Protein AF-A0A0W0TFL1-F1 (afdb_monomer_lite)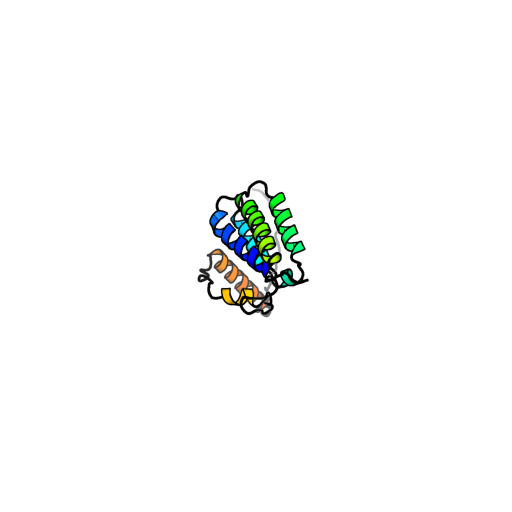

pLDDT: mean 70.1, std 18.23, range [35.03, 92.94]

Foldseek 3Di:
DQEWPQLLVLLVVLLVQLVVPQPQFDCSVVVSVVSVCVSPCLVVRRPDYSVNVLVVLVVVLVPRPGGVSSVVSNVSSVVSSVVLVVPPCGQADVVRHGDDSVNVPPVCPVDDDPCPDDPVNVVVVVVVVVVVVVVVPPDDDDDPDDDDDDDDDDDDDD

Radius of gyration: 27.69 Å; chains: 1; bounding box: 68×73×56 Å

Organism: Legionella erythra (NCBI:txid448)

Sequence (158 aa):
MPISYACLTSLKTMLQNYKKTGSSDTHYQDLLALLHKICRSPHKLKVYADSDMLLLMLNSASQIGYAPQFKACVEAFLVDYQTRTNALESFVDDKGKPVSSDDFWKEENQWLPPEIPSALTLELKAVIAERERRLRGGGEGAPKTQPVNKVEFGLNMK

Structure (mmCIF, N/CA/C/O backbone):
data_AF-A0A0W0TFL1-F1
#
_entry.id   AF-A0A0W0TFL1-F1
#
loop_
_atom_site.group_PDB
_atom_site.id
_atom_site.type_symbol
_atom_site.label_atom_id
_atom_site.label_alt_id
_atom_site.label_comp_id
_atom_site.label_asym_id
_atom_site.label_entity_id
_atom_site.label_seq_id
_atom_site.pdbx_PDB_ins_code
_atom_site.Cartn_x
_atom_site.Cartn_y
_atom_site.Cartn_z
_atom_site.occupancy
_atom_site.B_iso_or_equiv
_atom_site.auth_seq_id
_atom_site.auth_comp_id
_atom_site.auth_asym_id
_atom_site.auth_atom_id
_atom_site.pdbx_PDB_model_num
ATOM 1 N N . MET A 1 1 ? 3.642 -3.765 -18.619 1.00 56.12 1 MET A N 1
ATOM 2 C CA . MET A 1 1 ? 4.944 -3.463 -17.986 1.00 56.12 1 MET A CA 1
ATOM 3 C C . MET A 1 1 ? 4.887 -3.977 -16.561 1.00 56.12 1 MET A C 1
ATOM 5 O O . MET A 1 1 ? 3.799 -3.914 -15.999 1.00 56.12 1 MET A O 1
ATOM 9 N N . PRO A 1 2 ? 5.985 -4.510 -16.006 1.00 66.75 2 PRO A N 1
ATOM 10 C CA . PRO A 1 2 ? 6.041 -4.822 -14.582 1.00 66.75 2 PRO A CA 1
ATOM 11 C C . PRO A 1 2 ? 5.878 -3.541 -13.754 1.00 66.75 2 PRO A C 1
ATOM 13 O O . PRO A 1 2 ? 6.149 -2.448 -14.255 1.00 66.75 2 PRO A O 1
ATOM 16 N N . ILE A 1 3 ? 5.449 -3.694 -12.504 1.00 76.56 3 ILE A N 1
ATOM 17 C CA . ILE A 1 3 ? 5.354 -2.598 -11.539 1.00 76.56 3 ILE A CA 1
ATOM 18 C C . ILE A 1 3 ? 6.681 -1.821 -11.442 1.00 76.56 3 ILE A C 1
ATOM 20 O O . ILE A 1 3 ? 7.760 -2.418 -11.376 1.00 76.56 3 ILE A O 1
ATOM 24 N N . SER A 1 4 ? 6.609 -0.493 -11.466 1.00 79.25 4 SER A N 1
ATOM 25 C CA . SER A 1 4 ? 7.776 0.385 -11.425 1.00 79.25 4 SER A CA 1
ATOM 26 C C . SER A 1 4 ? 8.364 0.493 -10.021 1.00 79.25 4 SER A C 1
ATOM 28 O O . SER A 1 4 ? 7.693 0.290 -9.002 1.00 79.25 4 SER A O 1
ATOM 30 N N . TYR A 1 5 ? 9.635 0.888 -9.964 1.00 79.00 5 TYR A N 1
ATOM 31 C CA . TYR A 1 5 ? 10.316 1.186 -8.708 1.00 79.00 5 TYR A CA 1
ATOM 32 C C . TYR A 1 5 ? 9.638 2.332 -7.945 1.00 79.00 5 TYR A C 1
ATOM 34 O O . TYR A 1 5 ? 9.495 2.270 -6.722 1.00 79.00 5 TYR A O 1
ATOM 42 N N . ALA A 1 6 ? 9.149 3.347 -8.665 1.00 81.12 6 ALA A N 1
ATOM 43 C CA . ALA A 1 6 ? 8.367 4.427 -8.077 1.00 81.12 6 ALA A CA 1
ATOM 44 C C . ALA A 1 6 ? 7.100 3.901 -7.391 1.00 81.12 6 ALA A C 1
ATOM 46 O O . ALA A 1 6 ? 6.870 4.223 -6.228 1.00 81.12 6 ALA A O 1
ATOM 47 N N . CYS A 1 7 ? 6.328 3.033 -8.055 1.00 84.00 7 CYS A N 1
ATOM 48 C CA . CYS A 1 7 ? 5.120 2.448 -7.470 1.00 84.00 7 CYS A CA 1
ATOM 49 C C . CYS A 1 7 ? 5.435 1.615 -6.219 1.00 84.00 7 CYS A C 1
ATOM 51 O O . CYS A 1 7 ? 4.787 1.782 -5.185 1.00 84.00 7 CYS A O 1
ATOM 53 N N . LEU A 1 8 ? 6.479 0.780 -6.268 1.00 83.69 8 LEU A N 1
ATOM 54 C CA . LEU A 1 8 ? 6.927 -0.014 -5.118 1.00 83.69 8 LEU A CA 1
ATOM 55 C C . LEU A 1 8 ? 7.368 0.860 -3.936 1.00 83.69 8 LEU A C 1
ATOM 57 O O . LEU A 1 8 ? 7.014 0.582 -2.788 1.00 83.69 8 LEU A O 1
ATOM 61 N N . THR A 1 9 ? 8.106 1.935 -4.211 1.00 85.19 9 THR A N 1
ATOM 62 C CA . THR A 1 9 ? 8.587 2.874 -3.188 1.00 85.19 9 THR A CA 1
ATOM 63 C C . THR A 1 9 ? 7.426 3.615 -2.528 1.00 85.19 9 THR A C 1
ATOM 65 O O . THR A 1 9 ? 7.358 3.705 -1.297 1.00 85.19 9 THR A O 1
ATOM 68 N N . SER A 1 10 ? 6.469 4.086 -3.327 1.00 88.25 10 SER A N 1
ATOM 69 C CA . SER A 1 10 ? 5.266 4.751 -2.828 1.00 88.25 10 SER A CA 1
ATOM 70 C C . SER A 1 10 ? 4.390 3.796 -2.013 1.00 88.25 10 SER A C 1
ATOM 72 O O . SER A 1 10 ? 3.944 4.155 -0.924 1.00 88.25 10 SER A O 1
ATOM 74 N N . LEU A 1 11 ? 4.211 2.546 -2.458 1.00 88.88 11 LEU A N 1
ATOM 75 C CA . LEU A 1 11 ? 3.488 1.509 -1.706 1.00 88.88 11 LEU A CA 1
ATOM 76 C C . LEU A 1 11 ? 4.166 1.182 -0.368 1.00 88.88 11 LEU A C 1
ATOM 78 O O . LEU A 1 11 ? 3.497 1.035 0.658 1.00 88.88 11 LEU A O 1
ATOM 82 N N . LYS A 1 12 ? 5.502 1.095 -0.345 1.00 88.56 12 LYS A N 1
ATOM 83 C CA . LYS A 1 12 ? 6.259 0.879 0.896 1.00 88.56 12 LYS A CA 1
ATOM 84 C C . LYS A 1 12 ? 6.063 2.041 1.867 1.00 88.56 12 LYS A C 1
ATOM 86 O O . LYS A 1 12 ? 5.820 1.812 3.052 1.00 88.56 12 LYS A O 1
ATOM 91 N N . THR A 1 13 ? 6.110 3.271 1.365 1.00 91.00 13 THR A N 1
ATOM 92 C CA . THR A 1 13 ? 5.873 4.486 2.158 1.00 91.00 13 THR A CA 1
ATOM 93 C C . THR A 1 13 ? 4.459 4.503 2.731 1.00 91.00 13 THR A C 1
ATOM 95 O O . THR A 1 13 ? 4.282 4.708 3.932 1.00 91.00 13 THR A O 1
ATOM 98 N N . MET A 1 14 ? 3.459 4.183 1.908 1.00 92.94 14 MET A N 1
ATOM 99 C CA . MET A 1 14 ? 2.065 4.050 2.328 1.00 92.94 14 MET A CA 1
ATOM 100 C C . MET A 1 14 ? 1.908 3.050 3.476 1.00 92.94 14 MET A C 1
ATOM 102 O O . MET A 1 14 ? 1.283 3.367 4.485 1.00 92.94 14 MET A O 1
ATOM 106 N N . LEU A 1 15 ? 2.514 1.864 3.360 1.00 92.44 15 LEU A N 1
ATOM 107 C CA . LEU A 1 15 ? 2.466 0.836 4.400 1.00 92.44 15 LEU A CA 1
ATOM 108 C C . LEU A 1 15 ? 3.067 1.314 5.721 1.00 92.44 15 LEU A C 1
ATOM 110 O O . LEU A 1 15 ? 2.497 1.064 6.782 1.00 92.44 15 LEU A O 1
ATOM 114 N N . GLN A 1 16 ? 4.207 2.000 5.674 1.00 91.88 16 GLN A N 1
ATOM 115 C CA . GLN A 1 16 ? 4.844 2.517 6.884 1.00 91.88 16 GLN A CA 1
ATOM 116 C C . GLN A 1 16 ? 4.043 3.658 7.517 1.00 91.88 16 GLN A C 1
ATOM 118 O O . GLN A 1 16 ? 3.956 3.730 8.742 1.00 91.88 16 GLN A O 1
ATOM 123 N N . ASN A 1 17 ? 3.425 4.516 6.707 1.00 91.88 17 ASN A N 1
ATOM 124 C CA . ASN A 1 17 ? 2.554 5.579 7.202 1.00 91.88 17 ASN A CA 1
ATOM 125 C C . ASN A 1 17 ? 1.304 4.992 7.857 1.00 91.88 17 ASN A C 1
ATOM 127 O O . ASN A 1 17 ? 1.012 5.315 9.007 1.00 91.88 17 ASN A O 1
ATOM 131 N N . TYR A 1 18 ? 0.649 4.042 7.190 1.00 92.81 18 TYR A N 1
ATOM 132 C CA . TYR A 1 18 ? -0.555 3.411 7.713 1.00 92.81 18 TYR A CA 1
ATOM 133 C C . TYR A 1 18 ? -0.304 2.663 9.026 1.00 92.81 18 TYR A C 1
ATOM 135 O O . TYR A 1 18 ? -1.112 2.746 9.944 1.00 92.81 18 TYR A O 1
ATOM 143 N N . LYS A 1 19 ? 0.857 2.015 9.185 1.00 92.19 19 LYS A N 1
ATOM 144 C CA . LYS A 1 19 ? 1.260 1.409 10.468 1.00 92.19 19 LYS A CA 1
ATOM 145 C C . LYS A 1 19 ? 1.332 2.400 11.629 1.00 92.19 19 LYS A C 1
ATOM 147 O O . LYS A 1 19 ? 1.119 2.015 12.775 1.00 92.19 19 LYS A O 1
ATOM 152 N N . LYS A 1 20 ? 1.710 3.647 11.348 1.00 92.12 20 LYS A N 1
ATOM 153 C CA . LYS A 1 20 ? 1.906 4.685 12.366 1.00 92.12 20 LYS A CA 1
ATOM 154 C C . LYS A 1 20 ? 0.603 5.400 12.701 1.00 92.12 20 LYS A C 1
ATOM 156 O O . LYS A 1 20 ? 0.374 5.707 13.865 1.00 92.12 20 LYS A O 1
ATOM 161 N N . THR A 1 21 ? -0.226 5.677 11.698 1.00 91.94 21 THR A N 1
ATOM 162 C CA . THR A 1 21 ? -1.406 6.544 11.847 1.00 91.94 21 THR A CA 1
ATOM 163 C C . THR A 1 21 ? -2.732 5.784 11.840 1.00 91.94 21 THR A C 1
ATOM 165 O O . THR A 1 21 ? -3.726 6.282 12.364 1.00 91.94 21 THR A O 1
ATOM 168 N N . GLY A 1 22 ? -2.761 4.567 11.294 1.00 89.81 22 GLY A N 1
ATOM 169 C CA . GLY A 1 22 ? -3.978 3.810 11.000 1.00 89.81 22 GLY A CA 1
ATOM 170 C C . GLY A 1 22 ? -4.666 3.155 12.193 1.00 89.81 22 GLY A C 1
ATOM 171 O O . GLY A 1 22 ? -5.773 2.660 12.031 1.00 89.81 22 GLY A O 1
ATOM 172 N N . SER A 1 23 ? -4.076 3.166 13.394 1.00 92.12 23 SER A N 1
ATOM 173 C CA . SER A 1 23 ? -4.633 2.484 14.579 1.00 92.12 23 SER A CA 1
ATOM 174 C C . SER A 1 23 ? -6.017 2.984 15.014 1.00 92.12 23 SER A C 1
ATOM 176 O O . SER A 1 23 ? -6.694 2.306 15.784 1.00 92.12 23 SER A O 1
ATOM 178 N N . SER A 1 24 ? -6.432 4.152 14.520 1.00 91.00 24 SER A N 1
ATOM 179 C CA . SER A 1 24 ? -7.753 4.747 14.746 1.00 91.00 24 SER A CA 1
ATOM 180 C C . SER A 1 24 ? -8.825 4.303 13.740 1.00 91.00 24 SER A C 1
ATOM 182 O O . SER A 1 24 ? -10.003 4.578 13.961 1.00 91.00 24 SER A O 1
ATOM 184 N N . ASP A 1 25 ? -8.451 3.613 12.658 1.00 90.25 25 ASP A N 1
ATOM 185 C CA . ASP A 1 25 ? -9.400 3.128 11.658 1.00 90.25 25 ASP A CA 1
ATOM 186 C C . ASP A 1 25 ? -10.146 1.875 12.123 1.00 90.25 25 ASP A C 1
ATOM 188 O O . ASP A 1 25 ? -9.589 0.957 12.738 1.00 90.25 25 ASP A O 1
ATOM 192 N N . THR A 1 26 ? -11.412 1.783 11.719 1.00 86.06 26 THR A N 1
ATOM 193 C CA . THR A 1 26 ? -12.188 0.551 11.875 1.00 86.06 26 THR A CA 1
ATOM 194 C C . THR A 1 26 ? -11.562 -0.530 10.993 1.00 86.06 26 THR A C 1
ATOM 196 O O . THR A 1 26 ? -11.284 -0.281 9.822 1.00 86.06 26 THR A O 1
ATOM 199 N N . HIS A 1 27 ? -11.342 -1.729 11.539 1.00 86.38 27 HIS A N 1
ATOM 200 C CA . HIS A 1 27 ? -10.654 -2.833 10.849 1.00 86.38 27 HIS A CA 1
ATOM 201 C C . HIS A 1 27 ? -9.182 -2.562 10.498 1.00 86.38 27 HIS A C 1
ATOM 203 O O . HIS A 1 27 ? -8.645 -3.179 9.579 1.00 86.38 27 HIS A O 1
ATOM 209 N N . TYR A 1 28 ? -8.499 -1.694 11.256 1.00 90.25 28 TYR A N 1
ATOM 210 C CA . TYR A 1 28 ? -7.072 -1.403 11.077 1.00 90.25 28 TYR A CA 1
ATOM 211 C C . TYR A 1 28 ? -6.206 -2.652 10.834 1.00 90.25 28 TYR A C 1
ATOM 213 O O . TYR A 1 28 ? -5.413 -2.683 9.895 1.00 90.25 28 TYR A O 1
ATOM 221 N N . GLN A 1 29 ? -6.374 -3.701 11.646 1.00 90.94 29 GLN A N 1
ATOM 222 C CA . GLN A 1 29 ? -5.584 -4.931 11.521 1.00 90.94 29 GLN A CA 1
ATOM 223 C C . GLN A 1 29 ? -5.843 -5.665 10.199 1.00 90.94 29 GLN A C 1
ATOM 225 O O . GLN A 1 29 ? -4.897 -6.128 9.561 1.00 90.94 29 GLN A O 1
ATOM 230 N N . ASP A 1 30 ? -7.099 -5.721 9.753 1.00 88.81 30 ASP A N 1
ATOM 231 C CA . ASP A 1 30 ? -7.479 -6.377 8.499 1.00 88.81 30 ASP A CA 1
ATOM 232 C C . ASP A 1 30 ? -6.937 -5.599 7.291 1.00 88.81 30 ASP A C 1
ATOM 234 O O . ASP A 1 30 ? -6.359 -6.183 6.370 1.00 88.81 30 ASP A O 1
ATOM 238 N N . LEU A 1 31 ? -7.051 -4.267 7.324 1.00 88.62 31 LEU A N 1
ATOM 239 C CA . LEU A 1 31 ? -6.527 -3.373 6.288 1.00 88.62 31 LEU A CA 1
ATOM 240 C C . LEU A 1 31 ? -5.000 -3.418 6.223 1.00 88.62 31 LEU A C 1
ATOM 242 O O . LEU A 1 31 ? -4.425 -3.506 5.137 1.00 88.62 31 LEU A O 1
ATOM 246 N N . LEU A 1 32 ? -4.332 -3.433 7.376 1.00 90.31 32 LEU A N 1
ATOM 247 C CA . LEU A 1 32 ? -2.882 -3.547 7.455 1.00 90.31 32 LEU A CA 1
ATOM 248 C C . LEU A 1 32 ? -2.395 -4.901 6.919 1.00 90.31 32 LEU A C 1
ATOM 250 O O . LEU A 1 32 ? -1.412 -4.952 6.176 1.00 90.31 32 LEU A O 1
ATOM 254 N N . ALA A 1 33 ? -3.083 -5.995 7.259 1.00 87.06 33 ALA A N 1
ATOM 255 C CA . ALA A 1 33 ? -2.771 -7.328 6.753 1.00 87.06 33 ALA A CA 1
ATOM 256 C C . ALA A 1 33 ? -2.968 -7.424 5.231 1.00 87.06 33 ALA A C 1
ATOM 258 O O . ALA A 1 33 ? -2.127 -7.996 4.529 1.00 87.06 33 ALA A O 1
ATOM 259 N N . LEU A 1 34 ? -4.042 -6.825 4.707 1.00 84.94 34 LEU A N 1
ATOM 260 C CA . LEU A 1 34 ? -4.309 -6.746 3.273 1.00 84.94 34 LEU A CA 1
ATOM 261 C C . LEU A 1 34 ? -3.210 -5.963 2.546 1.00 84.94 34 LEU A C 1
ATOM 263 O O . LEU A 1 34 ? -2.659 -6.459 1.561 1.00 84.94 34 LEU A O 1
ATOM 267 N N . LEU A 1 35 ? -2.824 -4.796 3.068 1.00 85.75 35 LEU A N 1
ATOM 268 C CA . LEU A 1 35 ? -1.754 -3.982 2.496 1.00 85.75 35 LEU A CA 1
ATOM 269 C C . LEU A 1 35 ? -0.416 -4.736 2.498 1.00 85.75 35 LEU A C 1
ATOM 271 O O . LEU A 1 35 ? 0.293 -4.780 1.493 1.00 85.75 35 LEU A O 1
ATOM 275 N N . HIS A 1 36 ? -0.108 -5.429 3.596 1.00 86.44 36 HIS A N 1
ATOM 276 C CA . HIS A 1 36 ? 1.062 -6.298 3.685 1.00 86.44 36 HIS A CA 1
ATOM 277 C C . HIS A 1 36 ? 1.061 -7.407 2.634 1.00 86.44 36 HIS A C 1
ATOM 279 O O . HIS A 1 36 ? 2.105 -7.695 2.048 1.00 86.44 36 HIS A O 1
ATOM 285 N N . LYS A 1 37 ? -0.093 -8.033 2.392 1.00 83.88 37 LYS A N 1
ATOM 286 C CA . LYS A 1 37 ? -0.245 -9.101 1.400 1.00 83.88 37 LYS A CA 1
ATOM 287 C C . LYS A 1 37 ? -0.048 -8.590 -0.025 1.00 83.88 37 LYS A C 1
ATOM 289 O O . LYS A 1 37 ? 0.544 -9.303 -0.833 1.00 83.88 37 LYS A O 1
ATOM 294 N N . ILE A 1 38 ? -0.512 -7.376 -0.319 1.00 79.50 38 ILE A N 1
ATOM 295 C CA . ILE A 1 38 ? -0.316 -6.722 -1.619 1.00 79.50 38 ILE A CA 1
ATOM 296 C C . ILE A 1 38 ? 1.175 -6.445 -1.843 1.00 79.50 38 ILE A C 1
ATOM 298 O O . ILE A 1 38 ? 1.719 -6.863 -2.863 1.00 79.50 38 ILE A O 1
ATOM 302 N N . CYS A 1 39 ? 1.867 -5.862 -0.859 1.00 77.06 39 CYS A N 1
ATOM 303 C CA . CYS A 1 39 ? 3.299 -5.559 -0.970 1.00 77.06 39 CYS A CA 1
ATOM 304 C C . CYS A 1 39 ? 4.196 -6.812 -1.019 1.00 77.06 39 CYS A C 1
ATOM 306 O O . CYS A 1 39 ? 5.258 -6.782 -1.631 1.00 77.06 39 CYS A O 1
ATOM 308 N N . ARG A 1 40 ? 3.795 -7.921 -0.379 1.00 71.50 40 ARG A N 1
ATOM 309 C CA . ARG A 1 40 ? 4.620 -9.137 -0.217 1.00 71.50 40 ARG A CA 1
ATOM 310 C C . ARG A 1 40 ? 4.325 -10.266 -1.198 1.00 71.50 40 ARG A C 1
ATOM 312 O O . ARG A 1 40 ? 4.795 -11.379 -0.977 1.00 71.50 40 ARG A O 1
ATOM 319 N N . SER A 1 41 ? 3.537 -10.051 -2.248 1.00 66.00 41 SER A N 1
ATOM 320 C CA . SER A 1 41 ? 3.234 -11.116 -3.213 1.00 66.00 41 SER A CA 1
ATOM 321 C C . SER A 1 41 ? 4.027 -10.938 -4.515 1.00 66.00 41 SER A C 1
ATOM 323 O O . SER A 1 41 ? 3.437 -10.583 -5.533 1.00 66.00 41 SER A O 1
ATOM 325 N N . PRO A 1 42 ? 5.351 -11.209 -4.536 1.00 53.12 42 PRO A N 1
ATOM 326 C CA . PRO A 1 42 ? 6.218 -10.950 -5.693 1.00 53.12 42 PRO A CA 1
ATOM 327 C C . PRO A 1 42 ? 5.760 -11.697 -6.953 1.00 53.12 42 PRO A C 1
ATOM 329 O O . PRO A 1 42 ? 5.849 -11.176 -8.062 1.00 53.12 42 PRO A O 1
ATOM 332 N N . HIS A 1 43 ? 5.172 -12.887 -6.792 1.00 52.38 43 HIS A N 1
ATOM 333 C CA . HIS A 1 43 ? 4.598 -13.655 -7.902 1.00 52.38 43 HIS A CA 1
ATOM 334 C C . HIS A 1 43 ? 3.342 -13.014 -8.503 1.00 52.38 43 HIS A C 1
ATOM 336 O O . HIS A 1 43 ? 3.101 -13.160 -9.696 1.00 52.38 43 HIS A O 1
ATOM 342 N N . LYS A 1 44 ? 2.551 -12.298 -7.696 1.00 56.75 44 LYS A N 1
ATOM 343 C CA . LYS A 1 44 ? 1.381 -11.557 -8.177 1.00 56.75 44 LYS A CA 1
ATOM 344 C C . LYS A 1 44 ? 1.784 -10.198 -8.751 1.00 56.75 44 LYS A C 1
ATOM 346 O O . LYS A 1 44 ? 1.255 -9.798 -9.778 1.00 56.75 44 LYS A O 1
ATOM 351 N N . LEU A 1 45 ? 2.777 -9.538 -8.153 1.00 55.59 45 LEU A N 1
ATOM 352 C CA . LEU A 1 45 ? 3.306 -8.245 -8.601 1.00 55.59 45 LEU A CA 1
ATOM 353 C C . LEU A 1 45 ? 3.975 -8.297 -9.985 1.00 55.59 45 LEU A C 1
ATOM 355 O O . LEU A 1 45 ? 3.962 -7.295 -10.688 1.00 55.59 45 LEU A O 1
ATOM 359 N N . LYS A 1 46 ? 4.492 -9.457 -10.425 1.00 57.44 46 LYS A N 1
ATOM 360 C CA . LYS A 1 46 ? 5.037 -9.635 -11.790 1.00 57.44 46 LYS A CA 1
ATOM 361 C C . LYS A 1 46 ? 3.996 -9.478 -12.905 1.00 57.44 46 LYS A C 1
ATOM 363 O O . LYS A 1 46 ? 4.381 -9.246 -14.047 1.00 57.44 46 LYS A O 1
ATOM 368 N N . VAL A 1 47 ? 2.708 -9.622 -12.588 1.00 65.44 47 VAL A N 1
ATOM 369 C CA . VAL A 1 47 ? 1.609 -9.540 -13.565 1.00 65.44 47 VAL A CA 1
ATOM 370 C C . VAL A 1 47 ? 0.943 -8.162 -13.555 1.00 65.44 47 VAL A C 1
ATOM 372 O O . VAL A 1 47 ? 0.358 -7.771 -14.559 1.00 65.44 47 VAL A O 1
ATOM 375 N N . TYR A 1 48 ? 1.056 -7.418 -12.453 1.00 72.06 48 TYR A N 1
ATOM 376 C CA . TYR A 1 48 ? 0.408 -6.121 -12.301 1.00 72.06 48 TYR A CA 1
ATOM 377 C C . TYR A 1 48 ? 1.269 -4.982 -12.844 1.00 72.06 48 TYR A C 1
ATOM 379 O O . TYR A 1 48 ? 2.462 -4.882 -12.545 1.00 72.06 48 TYR A O 1
ATOM 387 N N . ALA A 1 49 ? 0.634 -4.103 -13.611 1.00 80.62 49 ALA A N 1
ATOM 388 C CA . ALA A 1 49 ? 1.171 -2.799 -13.955 1.00 80.62 49 ALA A CA 1
ATOM 389 C C . ALA A 1 49 ? 0.853 -1.783 -12.848 1.00 80.62 49 ALA A C 1
ATOM 391 O O . ALA A 1 49 ? -0.042 -1.986 -12.024 1.00 80.62 49 ALA A O 1
ATOM 392 N N . ASP A 1 50 ? 1.540 -0.642 -12.869 1.00 82.62 50 ASP A N 1
ATOM 393 C CA . ASP A 1 50 ? 1.266 0.467 -11.949 1.00 82.62 50 ASP A CA 1
ATOM 394 C C . ASP A 1 50 ? -0.209 0.880 -11.969 1.00 82.62 50 ASP A C 1
ATOM 396 O O . ASP A 1 50 ? -0.813 1.081 -10.919 1.00 82.62 50 ASP A O 1
ATOM 400 N N . SER A 1 51 ? -0.820 0.924 -13.157 1.00 79.50 51 SER A N 1
ATOM 401 C CA . SER A 1 51 ? -2.243 1.230 -13.333 1.00 79.50 51 SER A CA 1
ATOM 402 C C . SER A 1 51 ? -3.157 0.301 -12.537 1.00 79.50 51 SER A C 1
ATOM 404 O O . SER A 1 51 ? -4.153 0.760 -11.982 1.00 79.50 51 SER A O 1
ATOM 406 N N . ASP A 1 52 ? -2.809 -0.983 -12.436 1.00 83.25 52 ASP A N 1
ATOM 407 C CA . ASP A 1 52 ? -3.605 -1.963 -11.698 1.00 83.25 52 ASP A CA 1
ATOM 408 C C . ASP A 1 52 ? -3.521 -1.711 -10.190 1.00 83.25 52 ASP A C 1
ATOM 410 O O . ASP A 1 52 ? -4.521 -1.823 -9.481 1.00 83.25 52 ASP A O 1
ATOM 414 N N . MET A 1 53 ? -2.342 -1.314 -9.699 1.00 84.81 53 MET A N 1
ATOM 415 C CA . MET A 1 53 ? -2.138 -0.956 -8.294 1.00 84.81 53 MET A CA 1
ATOM 416 C C . MET A 1 53 ? -2.846 0.339 -7.922 1.00 84.81 53 MET A C 1
ATOM 418 O O . MET A 1 53 ? -3.525 0.393 -6.897 1.00 84.81 53 MET A O 1
ATOM 422 N N . LEU A 1 54 ? -2.731 1.365 -8.764 1.00 84.50 54 LEU A N 1
ATOM 423 C CA . LEU A 1 54 ? -3.431 2.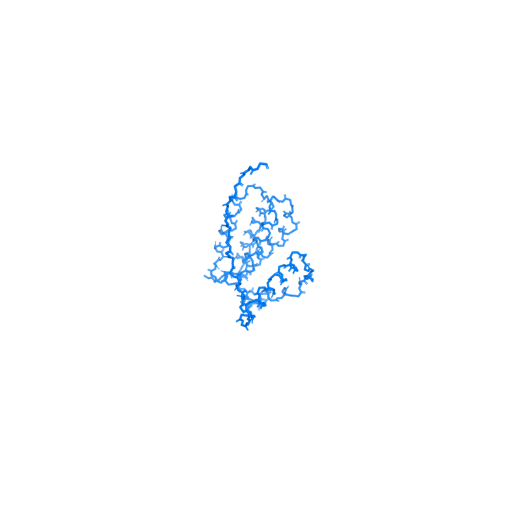633 -8.571 1.00 84.50 54 LEU A CA 1
ATOM 424 C C . LEU A 1 54 ? -4.943 2.403 -8.520 1.00 84.50 54 LEU A C 1
ATOM 426 O O . LEU A 1 54 ? -5.606 2.861 -7.589 1.00 84.50 54 LEU A O 1
ATOM 430 N N . LEU A 1 55 ? -5.478 1.632 -9.473 1.00 83.75 55 LEU A N 1
ATOM 431 C CA . LEU A 1 55 ? -6.900 1.311 -9.539 1.00 83.75 55 LEU A CA 1
ATOM 432 C C . LEU A 1 55 ? -7.361 0.488 -8.329 1.00 83.75 55 LEU A C 1
ATOM 434 O O . LEU A 1 55 ? -8.418 0.769 -7.766 1.00 83.75 55 LEU A O 1
ATOM 438 N N . LEU A 1 56 ? -6.571 -0.499 -7.897 1.00 86.44 56 LEU A N 1
ATOM 439 C CA . LEU A 1 56 ? -6.863 -1.297 -6.706 1.00 86.44 56 LEU A CA 1
ATOM 440 C C . LEU A 1 56 ? -6.954 -0.421 -5.450 1.00 86.44 56 LEU A C 1
ATOM 442 O O . LEU A 1 56 ? -7.902 -0.564 -4.674 1.00 86.44 56 LEU A O 1
ATOM 446 N N . MET A 1 57 ? -5.997 0.489 -5.255 1.00 87.62 57 MET A N 1
ATOM 447 C CA . MET A 1 57 ? -5.964 1.371 -4.085 1.00 87.62 57 MET A CA 1
ATOM 448 C C . MET A 1 57 ? -7.108 2.387 -4.109 1.00 87.62 57 MET A C 1
ATOM 450 O O . MET A 1 57 ? -7.794 2.547 -3.100 1.00 87.62 57 MET A O 1
ATOM 454 N N . LEU A 1 58 ? -7.376 3.001 -5.265 1.00 83.31 58 LEU A N 1
ATOM 455 C CA . LEU A 1 58 ? -8.501 3.921 -5.465 1.00 83.31 58 LEU A CA 1
ATOM 456 C C . LEU A 1 58 ? -9.847 3.249 -5.180 1.00 83.31 58 LEU A C 1
ATOM 458 O O . LEU A 1 58 ? -10.647 3.763 -4.397 1.00 83.31 58 LEU A O 1
ATOM 462 N N . ASN A 1 59 ? -10.079 2.069 -5.760 1.00 84.25 59 ASN A N 1
ATOM 463 C CA . ASN A 1 59 ? -11.311 1.320 -5.531 1.00 84.25 59 ASN A CA 1
ATOM 464 C C . ASN A 1 59 ? -11.459 0.944 -4.054 1.00 84.25 59 ASN A C 1
ATOM 466 O O . ASN A 1 59 ? -12.530 1.143 -3.481 1.00 84.25 59 ASN A O 1
ATOM 470 N N . SER A 1 60 ? -10.382 0.485 -3.414 1.00 83.88 60 SER A N 1
ATOM 471 C CA . SER A 1 60 ? -10.394 0.140 -1.988 1.00 83.88 60 SER A CA 1
ATOM 472 C C . SER A 1 60 ? -10.731 1.355 -1.115 1.00 83.88 60 SER A C 1
ATOM 474 O O . SER A 1 60 ? -11.620 1.278 -0.270 1.00 83.88 60 SER A O 1
ATOM 476 N N . ALA A 1 61 ? -10.097 2.506 -1.356 1.00 84.62 61 ALA A N 1
ATOM 477 C CA . ALA A 1 61 ? -10.384 3.743 -0.629 1.00 84.62 61 ALA A CA 1
ATOM 478 C C . ALA A 1 61 ? -11.825 4.235 -0.842 1.00 84.62 61 ALA A C 1
ATOM 480 O O . ALA A 1 61 ? -12.450 4.728 0.096 1.00 84.62 61 ALA A O 1
ATOM 481 N N . SER A 1 62 ? -12.378 4.075 -2.049 1.00 80.69 62 SER A N 1
ATOM 482 C CA . SER A 1 62 ? -13.754 4.489 -2.353 1.00 80.69 62 SER A CA 1
ATOM 483 C C . SER A 1 62 ? -14.813 3.652 -1.625 1.00 80.69 62 SER A C 1
ATOM 485 O O . SER A 1 62 ? -15.858 4.175 -1.245 1.00 80.69 62 SER A O 1
ATOM 487 N N . GLN A 1 63 ? -14.532 2.367 -1.389 1.00 79.31 63 GLN A N 1
ATOM 488 C CA . GLN A 1 63 ? -15.481 1.423 -0.793 1.00 79.31 63 GLN A CA 1
ATOM 489 C C . GLN A 1 63 ? -15.454 1.427 0.739 1.00 79.31 63 GLN A C 1
ATOM 491 O O . GLN A 1 63 ? -16.430 1.032 1.376 1.00 79.31 63 GLN A O 1
ATOM 496 N N . ILE A 1 64 ? -14.363 1.888 1.356 1.00 80.31 64 ILE A N 1
ATOM 497 C CA . ILE A 1 64 ? -14.225 1.871 2.812 1.00 80.31 64 ILE A CA 1
ATOM 498 C C . ILE A 1 64 ? -14.721 3.197 3.397 1.00 80.31 64 ILE A C 1
ATOM 500 O O . ILE A 1 64 ? -14.012 4.194 3.412 1.00 80.31 64 ILE A O 1
ATOM 504 N N . GLY A 1 65 ? -15.950 3.230 3.914 1.00 71.06 65 GLY A N 1
ATOM 505 C CA . GLY A 1 65 ? -16.527 4.428 4.545 1.00 71.06 65 GLY A CA 1
ATOM 506 C C . GLY A 1 65 ? -15.882 4.828 5.882 1.00 71.06 65 GLY A C 1
ATOM 507 O O . GLY A 1 65 ? -15.841 6.011 6.204 1.00 71.06 65 GLY A O 1
ATOM 508 N N . TYR A 1 66 ? -15.336 3.860 6.629 1.00 82.38 66 TYR A N 1
ATOM 509 C CA . TYR A 1 66 ? -14.978 3.999 8.052 1.00 82.38 66 TYR A CA 1
ATOM 510 C C . TYR A 1 66 ? -13.473 3.852 8.355 1.00 82.38 66 TYR A C 1
ATOM 512 O O . TYR A 1 66 ? -13.096 3.433 9.452 1.00 82.38 66 TYR A O 1
ATOM 520 N N . ALA A 1 67 ? -12.619 4.191 7.385 1.00 87.44 67 ALA A N 1
ATOM 521 C CA . ALA A 1 67 ? -11.159 4.168 7.522 1.00 87.44 67 ALA A CA 1
ATOM 522 C C . ALA A 1 67 ? -10.527 5.456 6.949 1.00 87.44 67 ALA A C 1
ATOM 524 O O . ALA A 1 67 ? -9.950 5.442 5.855 1.00 87.44 67 ALA A O 1
ATOM 525 N N . PRO A 1 68 ? -10.713 6.614 7.613 1.00 89.75 68 PRO A N 1
ATOM 526 C CA . PRO A 1 68 ? -10.186 7.891 7.134 1.00 89.75 68 PRO A CA 1
ATOM 527 C C . PRO A 1 68 ? -8.655 7.910 7.020 1.00 89.75 68 PRO A C 1
ATOM 529 O O . PRO A 1 68 ? -8.135 8.536 6.097 1.00 89.75 68 PRO A O 1
ATOM 532 N N . GLN A 1 69 ? -7.923 7.206 7.892 1.00 91.31 69 GLN A N 1
ATOM 533 C CA . GLN A 1 69 ? -6.457 7.163 7.821 1.00 91.31 69 GLN A CA 1
ATOM 534 C C . GLN A 1 69 ? -5.982 6.343 6.626 1.00 91.31 69 GLN A C 1
ATOM 536 O O . GLN A 1 69 ? -5.017 6.718 5.961 1.00 91.31 69 GLN A O 1
ATOM 541 N N . PHE A 1 70 ? -6.682 5.255 6.309 1.00 90.62 70 PHE A N 1
ATOM 542 C CA . PHE A 1 70 ? -6.423 4.462 5.118 1.00 90.62 70 PHE A CA 1
ATOM 543 C C . PHE A 1 70 ? -6.620 5.299 3.853 1.00 90.62 70 PHE A C 1
ATOM 545 O O . PHE A 1 70 ? -5.740 5.309 2.995 1.00 90.62 70 PHE A O 1
ATOM 552 N N . LYS A 1 71 ? -7.719 6.065 3.763 1.00 90.25 71 LYS A N 1
ATOM 553 C CA . LYS A 1 71 ? -7.954 6.988 2.638 1.00 90.25 71 LYS A CA 1
ATOM 554 C C . LYS A 1 71 ? -6.845 8.024 2.509 1.00 90.25 71 LYS A C 1
ATOM 556 O O . LYS A 1 71 ? -6.285 8.159 1.428 1.00 90.25 71 LYS A O 1
ATOM 561 N N . ALA A 1 72 ? -6.473 8.676 3.609 1.00 90.56 72 ALA A N 1
ATOM 562 C CA . ALA A 1 72 ? -5.387 9.653 3.612 1.00 90.56 72 ALA A CA 1
ATOM 563 C C . ALA A 1 72 ? -4.049 9.030 3.167 1.00 90.56 72 ALA A C 1
ATOM 565 O O . ALA A 1 72 ? -3.286 9.646 2.426 1.00 90.56 72 ALA A O 1
ATOM 566 N N . CYS A 1 73 ? -3.773 7.783 3.563 1.00 92.31 73 CYS A N 1
ATOM 567 C CA . CYS A 1 73 ? -2.587 7.056 3.109 1.00 92.31 73 CYS A CA 1
ATOM 568 C C . CYS A 1 73 ? -2.649 6.717 1.613 1.00 92.31 73 CYS A C 1
ATOM 570 O O . CYS A 1 73 ? -1.623 6.813 0.942 1.00 92.31 73 CYS A O 1
ATOM 572 N N . VAL A 1 74 ? -3.821 6.349 1.082 1.00 90.25 74 VAL A N 1
ATOM 573 C CA . VAL A 1 74 ? -4.019 6.123 -0.360 1.00 90.25 74 VAL A CA 1
ATOM 574 C C . VAL A 1 74 ? -3.836 7.421 -1.147 1.00 90.25 74 VAL A C 1
ATOM 576 O O . VAL A 1 74 ? -3.140 7.424 -2.156 1.00 90.25 74 VAL A O 1
ATOM 579 N N . GLU A 1 75 ? -4.396 8.538 -0.687 1.00 90.69 75 GLU A N 1
ATOM 580 C CA . GLU A 1 75 ? -4.216 9.846 -1.329 1.00 90.69 75 GLU A CA 1
ATOM 581 C C . GLU A 1 75 ? -2.742 10.268 -1.337 1.00 90.69 75 GLU A C 1
ATOM 583 O O . GLU A 1 75 ? -2.202 10.626 -2.385 1.00 90.69 75 GLU A O 1
ATOM 588 N N . ALA A 1 76 ? -2.056 10.140 -0.197 1.00 91.06 76 ALA A N 1
ATOM 589 C CA . ALA A 1 76 ? -0.625 10.416 -0.096 1.00 91.06 76 ALA A CA 1
ATOM 590 C C . ALA A 1 76 ? 0.209 9.505 -1.012 1.00 91.06 76 ALA A C 1
ATOM 592 O O . ALA A 1 76 ? 1.171 9.964 -1.624 1.00 91.06 76 ALA A O 1
ATOM 593 N N . PHE A 1 77 ? -0.175 8.233 -1.144 1.00 91.75 77 PHE A N 1
ATOM 594 C CA . PHE A 1 77 ? 0.438 7.295 -2.082 1.00 91.75 77 PHE A CA 1
ATOM 595 C C . PHE A 1 77 ? 0.318 7.766 -3.535 1.00 91.75 77 PHE A C 1
ATOM 597 O O . PHE A 1 77 ? 1.317 7.759 -4.251 1.00 91.75 77 PHE A O 1
ATOM 604 N N . LEU A 1 78 ? -0.872 8.194 -3.968 1.00 86.88 78 LEU A N 1
ATOM 605 C CA . LEU A 1 78 ? -1.100 8.659 -5.340 1.00 86.88 78 LEU A CA 1
ATOM 606 C C . LEU A 1 78 ? -0.264 9.904 -5.657 1.00 86.88 78 LEU A C 1
ATOM 608 O O . LEU A 1 78 ? 0.355 9.976 -6.718 1.00 86.88 78 LEU A O 1
ATOM 612 N N . VAL A 1 79 ? -0.202 10.851 -4.717 1.00 85.38 79 VAL A N 1
ATOM 613 C CA . VAL A 1 79 ? 0.602 12.074 -4.852 1.00 85.38 79 VAL A CA 1
ATOM 614 C C . VAL A 1 79 ? 2.098 11.754 -4.901 1.00 85.38 79 VAL A C 1
ATOM 616 O O . VAL A 1 79 ? 2.810 12.277 -5.760 1.00 85.38 79 VAL A O 1
ATOM 619 N N . ASP A 1 80 ? 2.586 10.881 -4.017 1.00 86.56 80 ASP A N 1
ATOM 620 C CA . ASP A 1 80 ? 3.992 10.464 -3.991 1.00 86.56 80 ASP A CA 1
ATOM 621 C C . ASP A 1 80 ? 4.374 9.714 -5.277 1.00 86.56 80 ASP A C 1
ATOM 623 O O . ASP A 1 80 ? 5.393 10.030 -5.892 1.00 86.56 80 ASP A O 1
ATOM 627 N N . TYR A 1 81 ? 3.521 8.803 -5.755 1.00 85.62 81 TYR A N 1
ATOM 628 C CA . TYR A 1 81 ? 3.733 8.097 -7.018 1.00 85.62 81 TYR A CA 1
ATOM 629 C C . TYR A 1 81 ? 3.777 9.059 -8.211 1.00 85.62 81 TYR A C 1
ATOM 631 O O . TYR A 1 81 ? 4.693 8.987 -9.032 1.00 85.62 81 TYR A O 1
ATOM 639 N N . GLN A 1 82 ? 2.827 9.994 -8.296 1.00 80.69 82 GLN A N 1
ATOM 640 C CA . GLN A 1 82 ? 2.795 11.000 -9.357 1.00 80.69 82 GLN A CA 1
ATOM 641 C C . GLN A 1 82 ? 4.037 11.901 -9.317 1.00 80.69 82 GLN A C 1
ATOM 643 O O . GLN A 1 82 ? 4.612 12.216 -10.356 1.00 80.69 82 GLN A O 1
ATOM 648 N N . THR A 1 83 ? 4.496 12.277 -8.124 1.00 80.56 83 THR A N 1
ATOM 649 C CA . THR A 1 83 ? 5.719 13.074 -7.946 1.00 80.56 83 THR A CA 1
ATOM 650 C C . THR A 1 83 ? 6.950 12.309 -8.433 1.00 80.56 83 THR A C 1
ATOM 652 O O . THR A 1 83 ? 7.760 12.854 -9.181 1.00 80.56 83 THR A O 1
ATOM 655 N N . ARG A 1 84 ? 7.069 11.026 -8.072 1.00 75.25 84 ARG A N 1
ATOM 656 C CA . ARG A 1 84 ? 8.197 10.168 -8.469 1.00 75.25 84 ARG A CA 1
ATOM 657 C C . ARG A 1 84 ? 8.210 9.821 -9.950 1.00 75.25 84 ARG A C 1
ATOM 659 O O . ARG A 1 84 ? 9.286 9.635 -10.495 1.00 75.25 84 ARG A O 1
ATOM 666 N N . THR A 1 85 ? 7.048 9.704 -10.585 1.00 71.62 85 THR A N 1
ATOM 667 C CA . THR A 1 85 ? 6.936 9.379 -12.018 1.00 71.62 85 THR A CA 1
ATOM 668 C C . THR A 1 85 ? 7.033 10.598 -12.924 1.00 71.62 85 THR A C 1
ATOM 670 O O . THR A 1 85 ? 7.521 10.479 -14.044 1.00 71.62 85 THR A O 1
ATOM 673 N N . ASN A 1 86 ? 6.645 11.780 -12.435 1.00 63.69 86 ASN A N 1
ATOM 674 C CA . ASN A 1 86 ? 6.933 13.048 -13.107 1.00 63.69 86 ASN A CA 1
ATOM 675 C C . ASN A 1 86 ? 8.419 13.430 -13.019 1.00 63.69 86 ASN A C 1
ATOM 677 O O . ASN A 1 86 ? 8.905 14.192 -13.855 1.00 63.69 86 ASN A O 1
ATOM 681 N N . ALA A 1 87 ? 9.154 12.894 -12.041 1.00 54.50 87 ALA A N 1
ATOM 682 C CA . ALA A 1 87 ? 10.608 12.905 -12.056 1.00 54.50 87 ALA A CA 1
ATOM 683 C C . ALA A 1 87 ? 11.115 11.810 -13.017 1.00 54.50 87 ALA A C 1
ATOM 685 O O . ALA A 1 87 ? 10.785 10.635 -12.879 1.00 54.50 87 ALA A O 1
ATOM 686 N N . LEU A 1 88 ? 11.959 12.176 -13.986 1.00 45.50 88 LEU A N 1
ATOM 687 C CA . LEU A 1 88 ? 12.585 11.264 -14.966 1.00 45.50 88 LEU A CA 1
ATOM 688 C C . LEU A 1 88 ? 13.403 10.103 -14.335 1.00 45.50 88 LEU A C 1
ATOM 690 O O . LEU A 1 88 ? 13.868 9.221 -15.052 1.00 45.50 88 LEU A O 1
ATOM 694 N N . GLU A 1 89 ? 13.556 10.082 -13.009 1.00 48.12 89 GLU A N 1
ATOM 695 C CA . GLU A 1 89 ? 14.330 9.124 -12.208 1.00 48.12 89 GLU A CA 1
ATOM 696 C C . GLU A 1 89 ? 13.592 7.796 -11.907 1.00 48.12 89 GLU A C 1
ATOM 698 O O . GLU A 1 89 ? 14.197 6.867 -11.384 1.00 48.12 89 GLU A O 1
ATOM 703 N N . SER A 1 90 ? 12.304 7.645 -12.257 1.00 48.41 90 SER A N 1
ATOM 704 C CA . SER A 1 90 ? 11.454 6.513 -11.806 1.00 48.41 90 SER A CA 1
ATOM 705 C C . SER A 1 90 ? 11.848 5.092 -12.263 1.00 48.41 90 SER A C 1
ATOM 707 O O . SER A 1 90 ? 11.247 4.109 -11.814 1.00 48.41 90 SER A O 1
ATOM 709 N N . PHE A 1 91 ? 12.851 4.965 -13.135 1.00 50.66 91 PHE A N 1
ATOM 710 C CA . PHE A 1 91 ? 13.268 3.697 -13.745 1.00 50.66 91 PHE A CA 1
ATOM 711 C C . PHE A 1 91 ? 14.599 3.147 -13.218 1.00 50.66 91 PHE A C 1
ATOM 713 O O . PHE A 1 91 ? 15.022 2.075 -13.658 1.00 50.66 91 PHE A O 1
ATOM 720 N N . VAL A 1 92 ? 15.266 3.857 -12.304 1.00 51.91 92 VAL A N 1
ATOM 721 C CA . VAL A 1 92 ? 16.632 3.542 -11.869 1.00 51.91 92 VAL A CA 1
ATOM 722 C C . VAL A 1 92 ? 16.848 3.826 -10.376 1.00 51.91 92 VAL A C 1
ATOM 724 O O . VAL A 1 92 ? 16.197 4.699 -9.812 1.00 51.91 92 VAL A O 1
ATOM 727 N N . ASP A 1 93 ? 17.736 3.070 -9.722 1.00 59.19 93 ASP A N 1
ATOM 728 C CA . ASP A 1 93 ? 18.208 3.371 -8.362 1.00 59.19 93 ASP A CA 1
ATOM 729 C C . ASP A 1 93 ? 19.093 4.629 -8.311 1.00 59.19 93 ASP A C 1
ATOM 731 O O . ASP A 1 93 ? 19.426 5.237 -9.330 1.00 59.19 93 ASP A O 1
ATOM 735 N N . ASP A 1 94 ? 19.534 4.986 -7.104 1.00 57.72 94 ASP A N 1
ATOM 736 C CA . ASP A 1 94 ? 20.517 6.032 -6.792 1.00 57.72 94 ASP A CA 1
ATOM 737 C C . ASP A 1 94 ? 21.881 5.839 -7.491 1.00 57.72 94 ASP A C 1
ATOM 739 O O . ASP A 1 94 ? 22.739 6.722 -7.453 1.00 57.72 94 ASP A O 1
ATOM 743 N N . LYS A 1 95 ? 22.079 4.705 -8.175 1.00 56.09 95 LYS A N 1
ATOM 744 C CA . LYS A 1 95 ? 23.253 4.371 -8.991 1.00 56.09 95 LYS A CA 1
ATOM 745 C C . LYS A 1 95 ? 22.929 4.262 -10.485 1.00 56.09 95 LYS A C 1
ATOM 747 O O . LYS A 1 95 ? 23.795 3.841 -11.256 1.00 56.09 95 LYS A O 1
ATOM 752 N N . GLY A 1 96 ? 21.723 4.630 -10.916 1.00 53.72 96 GLY A N 1
ATOM 753 C CA . GLY A 1 96 ? 21.318 4.584 -12.319 1.00 53.72 96 GLY A CA 1
ATOM 754 C C . GLY A 1 96 ? 21.009 3.175 -12.842 1.00 53.72 96 GLY A C 1
ATOM 755 O O . GLY A 1 96 ? 20.960 2.980 -14.057 1.00 53.72 96 GLY A O 1
ATOM 756 N N . LYS A 1 97 ? 20.831 2.172 -11.971 1.00 59.38 97 LYS A N 1
ATOM 757 C CA . LYS A 1 97 ? 20.537 0.790 -12.370 1.00 59.38 97 LYS A CA 1
ATOM 758 C C . LYS A 1 97 ? 19.047 0.462 -12.269 1.00 59.38 97 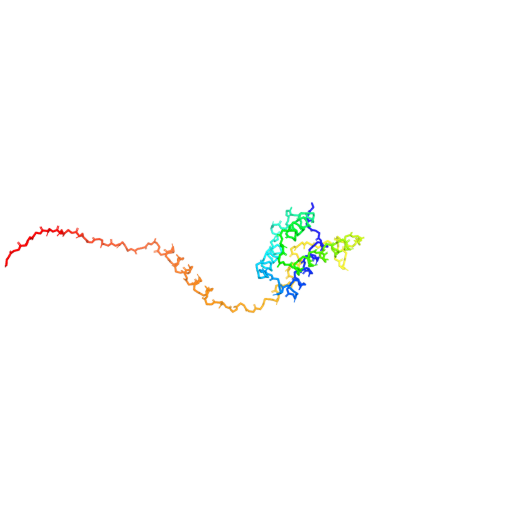LYS A C 1
ATOM 760 O O . LYS A 1 97 ? 18.410 0.801 -11.276 1.00 59.38 97 LYS A O 1
ATOM 765 N N . PRO A 1 98 ? 18.485 -0.272 -13.244 1.00 56.44 98 PRO A N 1
ATOM 766 C CA . PRO A 1 98 ? 17.143 -0.827 -13.126 1.00 56.44 98 PRO A CA 1
ATOM 767 C C . PRO A 1 98 ? 17.086 -1.830 -11.969 1.00 56.44 98 PRO A C 1
ATOM 769 O O . PRO A 1 98 ? 17.754 -2.866 -12.005 1.00 56.44 98 PRO A O 1
ATOM 772 N N . VAL A 1 99 ? 16.291 -1.536 -10.942 1.00 57.84 99 VAL A N 1
ATOM 773 C CA . VAL A 1 99 ? 16.118 -2.424 -9.785 1.00 57.84 99 VAL A CA 1
ATOM 774 C C . VAL A 1 99 ? 15.036 -3.447 -10.089 1.00 57.84 99 VAL A C 1
ATOM 776 O O . VAL A 1 99 ? 13.894 -3.096 -10.389 1.00 57.84 99 VAL A O 1
ATOM 779 N N . SER A 1 100 ? 15.379 -4.732 -9.991 1.00 57.06 100 SER A N 1
ATOM 780 C CA . SER A 1 100 ? 14.377 -5.793 -10.044 1.00 57.06 100 SER A CA 1
ATOM 781 C C . SER A 1 100 ? 13.567 -5.806 -8.743 1.00 57.06 100 SER A C 1
ATOM 783 O O . SER A 1 100 ? 14.118 -5.638 -7.653 1.00 57.06 100 SER A O 1
ATOM 785 N N . SER A 1 101 ? 12.255 -6.053 -8.835 1.00 55.34 101 SER A N 1
ATOM 786 C CA . SER A 1 101 ? 11.387 -6.162 -7.652 1.00 55.34 101 SER A CA 1
ATOM 787 C C . SER A 1 101 ? 11.898 -7.186 -6.631 1.00 55.34 101 SER A C 1
ATOM 789 O O . SER A 1 101 ? 11.590 -7.044 -5.453 1.00 55.34 101 SER A O 1
ATOM 791 N N . ASP A 1 102 ? 12.643 -8.209 -7.055 1.00 55.31 102 ASP A N 1
ATOM 792 C CA . ASP A 1 102 ? 13.140 -9.266 -6.174 1.00 55.31 102 ASP A CA 1
ATOM 793 C C . ASP A 1 102 ? 14.330 -8.787 -5.310 1.00 55.31 102 ASP A C 1
ATOM 795 O O . ASP A 1 102 ? 14.517 -9.290 -4.205 1.00 55.31 102 ASP A O 1
ATOM 799 N N . ASP A 1 103 ? 15.106 -7.792 -5.757 1.00 57.41 103 ASP A N 1
ATOM 800 C CA . ASP A 1 103 ? 16.262 -7.269 -5.009 1.00 57.41 103 ASP A CA 1
ATOM 801 C C . ASP A 1 103 ? 15.869 -6.198 -3.984 1.00 57.41 103 ASP A C 1
ATOM 803 O O . ASP A 1 103 ? 16.409 -6.181 -2.879 1.00 57.41 103 ASP A O 1
ATOM 807 N N . PHE A 1 104 ? 14.844 -5.393 -4.281 1.00 54.03 104 PHE A N 1
ATOM 808 C CA . PHE A 1 104 ? 14.292 -4.395 -3.354 1.00 54.03 104 PHE A CA 1
ATOM 809 C C . PHE A 1 104 ? 13.790 -4.999 -2.030 1.00 54.03 104 PHE A C 1
ATOM 811 O O . PHE A 1 104 ? 13.855 -4.367 -0.976 1.00 54.03 104 PHE A O 1
ATOM 818 N N . TRP A 1 105 ? 13.297 -6.241 -2.066 1.00 54.31 105 TRP A N 1
ATOM 819 C CA . TRP A 1 105 ? 12.780 -6.929 -0.880 1.00 54.31 105 TRP A CA 1
ATOM 820 C C . TRP A 1 105 ? 13.834 -7.758 -0.131 1.00 54.31 105 TRP A C 1
ATOM 822 O O . TRP A 1 105 ? 13.557 -8.215 0.979 1.00 54.31 105 TRP A O 1
ATOM 832 N N . LYS A 1 106 ? 15.038 -7.963 -0.688 1.00 55.53 106 LYS A N 1
ATOM 833 C CA . LYS A 1 106 ? 16.076 -8.790 -0.044 1.00 55.53 106 LYS A CA 1
ATOM 834 C C . LYS A 1 106 ? 16.697 -8.129 1.184 1.00 55.53 106 LYS A C 1
ATOM 836 O O . LYS A 1 106 ? 16.981 -8.843 2.145 1.00 55.53 106 LYS A O 1
ATOM 841 N N . GLU A 1 107 ? 16.862 -6.807 1.184 1.00 53.31 107 GLU A N 1
ATOM 842 C CA . GLU A 1 107 ? 17.533 -6.083 2.276 1.00 53.31 107 GLU A CA 1
ATOM 843 C C . GLU A 1 107 ? 16.731 -6.058 3.594 1.00 53.31 107 GLU A C 1
ATOM 845 O O . GLU A 1 107 ? 17.306 -5.868 4.661 1.00 53.31 107 GLU A O 1
ATOM 850 N N . GLU A 1 108 ? 15.420 -6.330 3.572 1.00 48.50 108 GLU A N 1
ATOM 851 C CA . GLU A 1 108 ? 14.561 -6.248 4.769 1.00 48.50 108 GLU A CA 1
ATOM 852 C C . GLU A 1 108 ? 14.464 -7.569 5.566 1.00 48.50 108 GLU A C 1
ATOM 854 O O . GLU A 1 108 ? 13.882 -7.600 6.650 1.00 48.50 108 GLU A O 1
ATOM 859 N N . ASN A 1 109 ? 15.081 -8.665 5.097 1.00 45.66 109 ASN A N 1
ATOM 860 C CA . ASN A 1 109 ? 15.076 -9.949 5.822 1.00 45.66 109 ASN A CA 1
ATOM 861 C C . ASN A 1 109 ? 15.903 -9.942 7.125 1.00 45.66 109 ASN A C 1
ATOM 86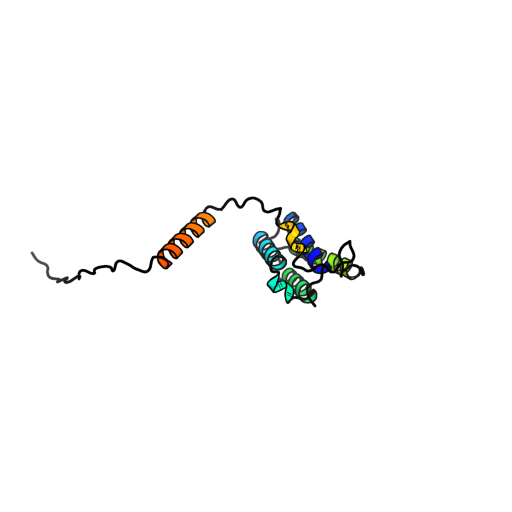3 O O . ASN A 1 109 ? 15.826 -10.900 7.891 1.00 45.66 109 ASN A O 1
ATOM 867 N N . GLN A 1 110 ? 16.673 -8.886 7.414 1.00 43.00 110 GLN A N 1
ATOM 868 C CA . GLN A 1 110 ? 17.427 -8.769 8.672 1.00 43.00 110 GLN A CA 1
ATOM 869 C C . GLN A 1 110 ? 16.597 -8.274 9.870 1.00 43.00 110 GLN A C 1
ATOM 871 O O . GLN A 1 110 ? 17.085 -8.328 10.994 1.00 43.00 110 GLN A O 1
ATOM 876 N N . TRP A 1 111 ? 15.353 -7.827 9.666 1.00 44.47 111 TRP A N 1
ATOM 877 C CA . TRP A 1 111 ? 14.512 -7.232 10.718 1.00 44.47 111 TRP A CA 1
ATOM 878 C C . TRP A 1 111 ? 13.242 -8.041 11.010 1.00 44.47 111 TRP A C 1
ATOM 880 O O . TRP A 1 111 ? 12.154 -7.492 11.191 1.00 44.47 111 TRP A O 1
ATOM 890 N N . LEU A 1 112 ? 13.361 -9.367 11.079 1.00 47.19 112 LEU A N 1
ATOM 891 C CA . LEU A 1 112 ? 12.323 -10.163 11.729 1.00 47.19 112 LEU A CA 1
ATOM 892 C C . LEU A 1 112 ? 12.507 -10.043 13.251 1.00 47.19 112 LEU A C 1
ATOM 894 O O . LEU A 1 112 ? 13.544 -10.477 13.759 1.00 47.19 112 LEU A O 1
ATOM 898 N N . PRO A 1 113 ? 11.544 -9.483 14.011 1.00 43.44 113 PRO A N 1
ATOM 899 C CA . PRO A 1 113 ? 11.507 -9.752 15.441 1.00 43.44 113 PRO A CA 1
ATOM 900 C C . PRO A 1 113 ? 11.402 -11.274 15.632 1.00 43.44 113 PRO A C 1
ATOM 902 O O . PRO A 1 113 ? 10.757 -11.934 14.808 1.00 43.44 113 PRO A O 1
ATOM 905 N N . PRO A 1 114 ? 12.035 -11.852 16.670 1.00 47.00 114 PRO A N 1
ATOM 906 C CA . PRO A 1 114 ? 11.955 -13.285 16.912 1.00 47.00 114 PRO A CA 1
ATOM 907 C C . PRO A 1 114 ? 10.482 -13.694 16.962 1.00 47.00 114 PRO A C 1
ATOM 909 O O . PRO A 1 114 ? 9.705 -13.120 17.728 1.00 47.00 114 PRO A O 1
ATOM 912 N N . GLU A 1 115 ? 10.091 -14.652 16.118 1.00 51.06 115 GLU A N 1
ATOM 913 C CA . GLU A 1 115 ? 8.771 -15.273 16.186 1.00 51.06 115 GLU A CA 1
ATOM 914 C C . GLU A 1 115 ? 8.657 -15.958 17.547 1.00 51.06 115 GLU A C 1
ATOM 916 O O . GLU A 1 115 ? 9.078 -17.100 17.716 1.00 51.0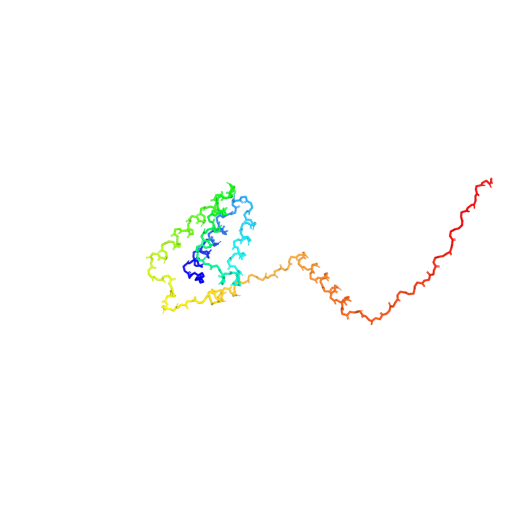6 115 GLU A O 1
ATOM 921 N N . ILE A 1 116 ? 8.112 -15.261 18.542 1.00 50.53 116 ILE A N 1
ATOM 922 C CA . ILE A 1 116 ? 7.608 -15.906 19.748 1.00 50.53 116 ILE A CA 1
ATOM 923 C C . ILE A 1 116 ? 6.345 -16.636 19.286 1.00 50.53 116 ILE A C 1
ATOM 925 O O . ILE A 1 116 ? 5.368 -15.974 18.920 1.00 50.53 116 ILE A O 1
ATOM 929 N N . PRO A 1 117 ? 6.342 -17.979 19.213 1.00 57.62 117 PRO A N 1
ATOM 930 C CA . PRO A 1 117 ? 5.196 -18.695 18.685 1.00 57.62 117 PRO A CA 1
ATOM 931 C C . PRO A 1 117 ? 4.012 -18.464 19.623 1.00 57.62 117 PRO A C 1
ATOM 933 O O . PRO A 1 117 ? 4.106 -18.735 20.820 1.00 57.62 117 PRO A O 1
ATOM 936 N N . SER A 1 118 ? 2.893 -17.968 19.094 1.00 61.19 118 SER A N 1
ATOM 937 C CA . SER A 1 118 ? 1.652 -17.913 19.869 1.00 61.19 118 SER A CA 1
ATOM 938 C C . SER A 1 118 ? 1.243 -19.332 20.298 1.00 61.19 118 SER A C 1
ATOM 940 O O . SER A 1 118 ? 1.575 -20.303 19.611 1.00 61.19 118 SER A O 1
ATOM 942 N N . ALA A 1 119 ? 0.506 -19.476 21.405 1.00 68.25 119 ALA A N 1
ATOM 943 C CA . ALA A 1 119 ? 0.020 -20.782 21.872 1.00 68.25 119 ALA A CA 1
ATOM 944 C C . ALA A 1 119 ? -0.739 -21.545 20.766 1.00 68.25 119 ALA A C 1
ATOM 946 O O . ALA A 1 119 ? -0.515 -22.734 20.555 1.00 68.25 119 ALA A O 1
ATOM 947 N N . LEU A 1 120 ? -1.519 -20.816 19.960 1.00 67.94 120 LEU A N 1
ATOM 948 C CA . LEU A 1 120 ? -2.214 -21.343 18.787 1.00 67.94 120 LEU A CA 1
ATOM 949 C C . LEU A 1 120 ? -1.249 -21.877 17.713 1.00 67.94 120 LEU A C 1
ATOM 951 O O . LEU A 1 120 ? -1.508 -22.899 17.083 1.00 67.94 120 LEU A O 1
ATOM 955 N N . THR A 1 121 ? -0.114 -21.207 17.499 1.00 74.50 121 THR A N 1
ATOM 956 C CA . THR A 1 121 ? 0.919 -21.643 16.546 1.00 74.50 121 THR A CA 1
ATOM 957 C C . THR A 1 121 ? 1.600 -22.934 17.004 1.00 74.50 121 THR A C 1
ATOM 959 O O . THR A 1 121 ? 1.937 -23.772 16.168 1.00 74.50 121 THR A O 1
ATOM 962 N N . LEU A 1 122 ? 1.798 -23.115 18.313 1.00 73.00 122 LEU A N 1
ATOM 963 C CA . LEU A 1 122 ? 2.352 -24.351 18.878 1.00 73.00 122 LEU A CA 1
ATOM 964 C C . LEU A 1 122 ? 1.367 -25.515 18.755 1.00 73.00 122 LEU A C 1
ATOM 966 O O . LEU A 1 122 ? 1.755 -26.590 18.297 1.00 73.00 122 LEU A O 1
ATOM 970 N N . GLU A 1 123 ? 0.094 -25.286 19.077 1.00 72.94 123 GLU A N 1
ATOM 971 C CA . GLU A 1 123 ? -0.964 -26.288 18.915 1.00 72.94 123 GLU A CA 1
ATOM 972 C C . GLU A 1 123 ? -1.129 -26.704 17.451 1.00 72.94 123 GLU A C 1
ATOM 974 O O . GLU A 1 123 ? -1.168 -27.895 17.142 1.00 72.94 123 GLU A O 1
ATOM 979 N N . LEU A 1 124 ? -1.131 -25.744 16.522 1.00 76.19 124 LEU A N 1
ATOM 980 C CA . LEU A 1 124 ? -1.240 -26.037 15.095 1.00 76.19 124 LEU A CA 1
ATOM 981 C C . LEU A 1 124 ? -0.048 -26.861 14.589 1.00 76.19 124 LEU A C 1
ATOM 983 O O . LEU A 1 124 ? -0.236 -27.821 13.841 1.00 76.19 124 LEU A O 1
ATOM 987 N N . LYS A 1 125 ? 1.175 -26.539 15.030 1.00 78.62 125 LYS A N 1
ATOM 988 C CA . LYS A 1 125 ? 2.375 -27.326 14.704 1.00 78.62 125 LYS A CA 1
ATOM 989 C C . LYS A 1 125 ? 2.284 -28.752 15.259 1.00 78.62 125 LYS A C 1
ATOM 991 O O . LYS A 1 125 ? 2.641 -29.689 14.547 1.00 78.62 125 LYS A O 1
ATOM 996 N N . ALA A 1 126 ? 1.757 -28.934 16.471 1.00 79.75 126 ALA A N 1
ATOM 997 C CA . ALA A 1 126 ? 1.554 -30.256 17.067 1.00 79.75 126 ALA A CA 1
ATOM 998 C C . ALA A 1 126 ? 0.508 -31.088 16.302 1.00 79.75 126 ALA A C 1
ATOM 1000 O O . ALA A 1 126 ? 0.735 -32.265 16.019 1.00 79.75 126 ALA A O 1
ATOM 1001 N N . VAL A 1 127 ? -0.606 -30.470 15.897 1.00 81.81 127 VAL A N 1
ATOM 1002 C CA . VAL A 1 127 ? -1.660 -31.126 15.104 1.00 81.81 127 VAL A CA 1
ATOM 1003 C C . VAL A 1 127 ? -1.145 -31.537 13.721 1.00 81.81 127 VAL A C 1
ATOM 1005 O O . VAL A 1 127 ? -1.434 -32.642 13.256 1.00 81.81 127 VAL A O 1
ATOM 1008 N N . ILE A 1 128 ? -0.350 -30.683 13.070 1.00 81.94 128 ILE A N 1
ATOM 1009 C CA . ILE A 1 128 ? 0.281 -30.996 11.781 1.00 81.94 128 ILE A CA 1
ATOM 1010 C C . ILE A 1 128 ? 1.272 -32.154 11.941 1.00 81.94 128 ILE A C 1
ATOM 1012 O O . ILE A 1 128 ? 1.201 -33.117 11.177 1.00 81.94 128 ILE A O 1
ATOM 1016 N N . ALA A 1 129 ? 2.132 -32.117 12.962 1.00 83.56 129 ALA A N 1
ATOM 1017 C CA . ALA A 1 129 ? 3.099 -33.180 13.226 1.00 83.56 129 ALA A CA 1
ATOM 1018 C C . ALA A 1 129 ? 2.420 -34.540 13.480 1.00 83.56 129 ALA A C 1
ATOM 1020 O O . ALA A 1 129 ? 2.849 -35.555 12.931 1.00 83.56 129 ALA A O 1
ATOM 1021 N N . GLU A 1 130 ? 1.323 -34.569 14.243 1.00 78.31 130 GLU A N 1
ATOM 1022 C CA . GLU A 1 130 ? 0.553 -35.794 14.492 1.00 78.31 130 GLU A CA 1
ATOM 1023 C C . GLU A 1 130 ? -0.131 -36.316 13.220 1.00 78.31 130 GLU A C 1
ATOM 1025 O O . GLU A 1 130 ? -0.147 -37.523 12.963 1.00 78.31 130 GLU A O 1
ATOM 1030 N N . ARG A 1 131 ? -0.654 -35.422 12.372 1.00 77.69 131 ARG A N 1
ATOM 1031 C CA . ARG A 1 131 ? -1.222 -35.806 11.073 1.00 77.69 131 ARG A CA 1
ATOM 1032 C C . ARG A 1 131 ? -0.162 -36.420 10.165 1.00 77.69 131 ARG A C 1
ATOM 1034 O O . ARG A 1 131 ? -0.403 -37.462 9.562 1.00 77.69 131 ARG A O 1
ATOM 1041 N N . GLU A 1 132 ? 1.011 -35.806 10.079 1.00 83.62 132 GLU A N 1
ATOM 1042 C CA . GLU A 1 132 ? 2.107 -36.336 9.273 1.00 83.62 132 GLU A CA 1
ATOM 1043 C C . GLU A 1 132 ? 2.655 -37.654 9.826 1.00 83.62 132 GLU A C 1
ATOM 1045 O O . GLU A 1 132 ? 3.020 -38.534 9.049 1.00 83.62 132 GLU A O 1
ATOM 1050 N N . ARG A 1 133 ? 2.668 -37.835 11.153 1.00 79.12 133 ARG A N 1
ATOM 1051 C CA . ARG A 1 133 ? 3.013 -39.113 11.791 1.00 79.12 133 ARG A CA 1
ATOM 1052 C C . ARG A 1 133 ? 2.043 -40.218 11.376 1.00 79.12 133 ARG A C 1
ATOM 1054 O O . ARG A 1 133 ? 2.485 -41.311 11.039 1.00 79.12 133 ARG A O 1
ATOM 1061 N N . ARG A 1 134 ? 0.736 -39.936 11.343 1.00 71.62 134 ARG A N 1
ATOM 1062 C CA . ARG A 1 134 ? -0.287 -40.890 10.869 1.00 71.62 134 ARG A CA 1
ATOM 1063 C C . ARG A 1 134 ? -0.146 -41.206 9.384 1.00 71.62 134 ARG A C 1
ATOM 1065 O O . ARG A 1 134 ? -0.328 -42.351 8.994 1.00 71.62 134 ARG A O 1
ATOM 1072 N N . LEU A 1 135 ? 0.213 -40.212 8.573 1.00 72.81 135 LEU A N 1
ATOM 1073 C CA . LEU A 1 135 ? 0.457 -40.398 7.140 1.00 72.81 135 LEU A CA 1
ATOM 1074 C C . LEU A 1 135 ? 1.747 -41.186 6.863 1.00 72.81 135 LEU A C 1
ATOM 1076 O O . LEU A 1 135 ? 1.784 -41.966 5.918 1.00 72.81 135 LEU A O 1
ATOM 1080 N N . ARG A 1 136 ? 2.783 -41.030 7.698 1.00 75.50 136 ARG A N 1
ATOM 1081 C CA . ARG A 1 136 ? 4.028 -41.816 7.627 1.00 75.50 136 ARG A CA 1
ATOM 1082 C C . ARG A 1 136 ? 3.920 -43.206 8.268 1.00 75.50 136 ARG A C 1
ATOM 1084 O O . ARG A 1 136 ? 4.726 -44.068 7.949 1.00 75.50 136 ARG A O 1
ATOM 1091 N N . GLY A 1 137 ? 2.943 -43.430 9.146 1.00 58.44 137 GLY A N 1
ATOM 1092 C CA . GLY A 1 137 ? 2.725 -44.684 9.878 1.00 58.44 137 GLY A CA 1
ATOM 1093 C C . GLY A 1 137 ? 1.630 -45.591 9.307 1.00 58.44 137 GLY A C 1
ATOM 1094 O O . GLY A 1 137 ? 1.088 -46.418 10.037 1.00 58.44 137 GLY A O 1
ATOM 1095 N N . GLY A 1 138 ? 1.260 -45.434 8.035 1.00 53.81 138 GLY A N 1
ATOM 1096 C CA . GLY A 1 138 ? 0.271 -46.283 7.368 1.00 53.81 138 GLY A CA 1
ATOM 1097 C C . GLY A 1 138 ? 0.826 -47.655 6.983 1.00 53.81 138 GLY A C 1
ATOM 1098 O O . GLY A 1 138 ? 0.989 -47.928 5.799 1.00 53.81 138 GLY A O 1
ATOM 1099 N N . GLY A 1 139 ? 1.108 -48.507 7.971 1.00 53.41 139 GLY A N 1
ATOM 1100 C CA . GLY A 1 139 ? 1.497 -49.897 7.741 1.00 53.41 139 GLY A CA 1
ATOM 1101 C C . GLY A 1 139 ? 1.948 -50.631 9.000 1.00 53.41 139 GLY A C 1
ATOM 1102 O O . GLY A 1 139 ? 3.135 -50.873 9.134 1.00 53.41 139 GLY A O 1
ATOM 1103 N N . GLU A 1 140 ? 1.018 -50.944 9.911 1.00 44.88 140 GLU A N 1
ATOM 1104 C CA . GLU A 1 140 ? 0.884 -52.242 10.610 1.00 44.88 140 GLU A CA 1
ATOM 1105 C C . GLU A 1 140 ? -0.137 -52.147 11.761 1.00 44.88 140 GLU A C 1
ATOM 1107 O O . GLU A 1 140 ? -0.071 -51.255 12.603 1.00 44.88 140 GLU A O 1
ATOM 1112 N N . GLY A 1 141 ? -1.082 -53.096 11.802 1.00 39.62 141 GLY A N 1
ATOM 1113 C CA . GLY A 1 141 ? -1.947 -53.344 12.963 1.00 39.62 141 GLY A CA 1
ATOM 1114 C C . GLY A 1 141 ? -3.436 -53.061 12.757 1.00 39.62 141 GLY A C 1
ATOM 1115 O O . GLY A 1 141 ? -3.977 -52.098 13.290 1.00 39.62 141 GLY A O 1
ATOM 1116 N N . ALA A 1 142 ? -4.110 -53.934 12.007 1.00 40.06 142 ALA A N 1
ATOM 1117 C CA . ALA A 1 142 ? -5.563 -53.973 11.872 1.00 40.06 142 ALA A CA 1
ATOM 1118 C C . ALA A 1 142 ? -6.301 -54.010 13.233 1.00 40.06 142 ALA A C 1
ATOM 1120 O O . ALA A 1 142 ? -5.848 -54.696 14.155 1.00 40.06 142 ALA A O 1
ATOM 1121 N N . PRO A 1 143 ? -7.488 -53.385 13.351 1.00 40.97 143 PRO A N 1
ATOM 1122 C CA . PRO A 1 143 ? -8.390 -53.662 14.455 1.00 40.97 143 PRO A CA 1
ATOM 1123 C C . PRO A 1 143 ? -8.984 -55.058 14.244 1.00 40.97 143 PRO A C 1
ATOM 1125 O O . PRO A 1 143 ? -9.738 -55.287 13.297 1.00 40.97 143 PRO A O 1
ATOM 1128 N N . LYS A 1 144 ? -8.667 -56.011 15.127 1.00 39.94 144 LYS A N 1
ATOM 1129 C CA . LYS A 1 144 ? -9.498 -57.211 15.258 1.00 39.94 144 LYS A CA 1
ATOM 1130 C C . LYS A 1 144 ? -10.829 -56.789 15.868 1.00 39.94 144 LYS A C 1
ATOM 1132 O O . LYS A 1 144 ? -10.959 -56.619 17.075 1.00 39.94 144 LYS A O 1
ATOM 1137 N N . THR A 1 145 ? -11.806 -56.622 14.992 1.00 39.72 145 THR A N 1
ATOM 1138 C CA . THR A 1 145 ? -13.223 -56.785 15.281 1.00 39.72 145 THR A CA 1
ATOM 1139 C C . THR A 1 145 ? -13.447 -58.140 15.958 1.00 39.72 145 THR A C 1
ATOM 1141 O O . THR A 1 145 ? -13.158 -59.190 15.386 1.00 39.72 145 THR A O 1
ATOM 1144 N N . GLN A 1 146 ? -13.982 -58.127 17.178 1.00 37.56 146 GLN A N 1
ATOM 1145 C CA . GLN A 1 146 ? -14.783 -59.237 17.689 1.00 37.56 146 GLN A CA 1
ATOM 1146 C C . GLN A 1 146 ? -16.262 -58.833 17.605 1.00 37.56 146 GLN A C 1
ATOM 1148 O O . GLN A 1 146 ? -16.587 -57.671 17.861 1.00 37.56 146 GLN A O 1
ATOM 1153 N N . PRO A 1 147 ? -17.151 -59.744 17.174 1.00 39.69 147 PRO A N 1
ATOM 1154 C CA . PRO A 1 147 ? -18.501 -59.396 16.765 1.00 39.69 147 PRO A CA 1
ATOM 1155 C C . PRO A 1 147 ? -19.429 -59.197 17.966 1.00 39.69 147 PRO A C 1
ATOM 1157 O O . PRO A 1 147 ? -19.524 -60.041 18.854 1.00 39.69 147 PRO A O 1
ATOM 1160 N N . VAL A 1 148 ? -20.171 -58.093 17.922 1.00 43.81 148 VAL A N 1
ATOM 1161 C CA . VAL A 1 148 ? -21.406 -57.885 18.678 1.00 43.81 148 VAL A CA 1
ATOM 1162 C C . VAL A 1 148 ? -22.495 -58.767 18.060 1.00 43.81 148 VAL A C 1
ATOM 1164 O O . VAL A 1 148 ? -22.852 -58.599 16.900 1.00 43.81 148 VAL A O 1
ATOM 1167 N N . ASN A 1 149 ? -23.016 -59.702 18.844 1.00 38.72 149 ASN A N 1
ATOM 1168 C CA . ASN A 1 149 ? -24.321 -60.353 18.697 1.00 38.72 149 ASN A CA 1
ATOM 1169 C C . ASN A 1 149 ? -24.669 -60.821 20.120 1.00 38.72 149 ASN A C 1
ATOM 1171 O O . ASN A 1 149 ? -2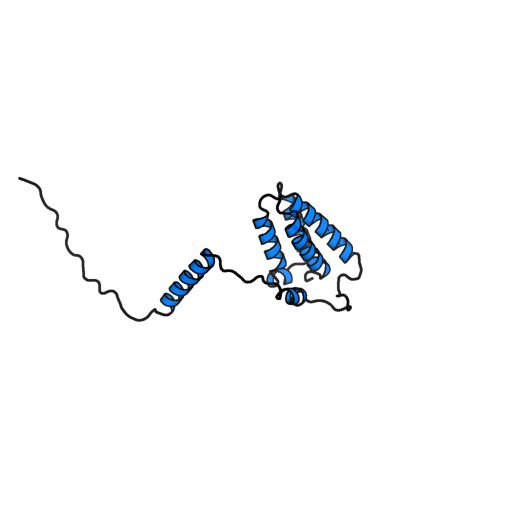3.829 -61.427 20.769 1.00 38.72 149 ASN A O 1
ATOM 1175 N N . LYS A 1 150 ? -25.830 -60.574 20.718 1.00 38.88 150 LYS A N 1
ATOM 1176 C CA . LYS A 1 150 ? -27.169 -60.359 20.182 1.00 38.88 150 LYS A CA 1
ATOM 1177 C C . LYS A 1 150 ? -27.980 -59.752 21.340 1.00 38.88 150 LYS A C 1
ATOM 1179 O O . LYS A 1 150 ? -27.950 -60.292 22.442 1.00 38.88 150 LYS A O 1
ATOM 1184 N N . VAL A 1 151 ? -28.663 -58.632 21.117 1.00 42.53 151 VAL A N 1
ATOM 1185 C CA . VAL A 1 151 ? -29.699 -58.143 22.038 1.00 42.53 151 VAL A CA 1
ATOM 1186 C C . VAL A 1 151 ? -30.960 -58.938 21.721 1.00 42.53 151 VAL A C 1
ATOM 1188 O O . VAL A 1 151 ? -31.468 -58.837 20.607 1.00 42.53 151 VAL A O 1
ATOM 1191 N N . GLU A 1 152 ? -31.461 -59.719 22.674 1.00 41.00 152 GLU A N 1
ATOM 1192 C CA . GLU A 1 152 ? -32.846 -60.190 22.654 1.00 41.00 152 GLU A CA 1
ATOM 1193 C C . GLU A 1 152 ? -33.603 -59.547 23.818 1.00 41.00 152 GLU A C 1
ATOM 1195 O O . GLU A 1 152 ? -33.232 -59.652 24.985 1.00 41.00 152 GLU A O 1
ATOM 1200 N N . PHE A 1 153 ? -34.634 -58.799 23.430 1.00 41.56 153 PHE A N 1
ATOM 1201 C CA . PHE A 1 153 ? -35.654 -58.189 24.267 1.00 41.56 153 PHE A CA 1
ATOM 1202 C C . PHE A 1 153 ? -36.634 -59.245 24.797 1.00 41.56 153 PHE A C 1
ATOM 1204 O O . PHE A 1 153 ? -37.030 -60.145 24.059 1.00 41.56 153 PHE A O 1
ATOM 1211 N N . GLY A 1 154 ? -37.140 -59.023 26.013 1.00 35.56 154 GLY A N 1
ATOM 1212 C CA . GLY A 1 154 ? -38.369 -59.629 26.542 1.00 35.56 154 GLY A CA 1
ATOM 1213 C C . GLY A 1 154 ? -38.212 -60.032 28.009 1.00 35.56 154 GLY A C 1
ATOM 1214 O O . GLY A 1 154 ? -37.185 -60.576 28.378 1.00 35.56 154 GLY A O 1
ATOM 1215 N N . LEU A 1 155 ? -39.151 -59.836 28.929 1.00 36.25 155 LEU A N 1
ATOM 1216 C CA . LEU A 1 155 ? -40.448 -59.166 28.971 1.00 36.25 155 LEU A CA 1
ATOM 1217 C C . LEU A 1 155 ? -40.804 -59.076 30.473 1.00 36.25 155 LEU A C 1
ATOM 1219 O O . LEU A 1 155 ? -40.237 -59.774 31.307 1.00 36.25 155 LEU A O 1
ATOM 1223 N N . ASN A 1 156 ? -41.721 -58.176 30.793 1.00 37.22 156 ASN A N 1
ATOM 1224 C CA . ASN A 1 156 ? -42.158 -57.781 32.130 1.00 37.22 156 ASN A CA 1
ATOM 1225 C C . ASN A 1 156 ? -42.947 -58.875 32.900 1.00 37.22 156 ASN A C 1
ATOM 1227 O O . ASN A 1 156 ? -43.475 -59.797 32.283 1.00 37.22 156 ASN A O 1
ATOM 1231 N N . MET A 1 157 ? -43.165 -58.612 34.200 1.00 35.03 157 MET A N 1
ATOM 1232 C CA . MET A 1 157 ? -44.021 -59.284 35.209 1.00 35.03 157 MET A CA 1
ATOM 1233 C C . MET A 1 157 ? -43.367 -60.472 35.942 1.00 35.03 157 MET A C 1
ATOM 1235 O O . MET A 1 157 ? -42.863 -61.384 35.305 1.00 35.03 157 MET A O 1
ATOM 1239 N N . LYS A 1 158 ? -43.352 -60.552 37.279 1.00 37.75 158 LYS A N 1
ATOM 1240 C CA . LYS A 1 158 ? -44.240 -60.013 38.321 1.00 37.75 158 LYS A CA 1
ATOM 1241 C C . LYS A 1 158 ? -43.476 -59.887 39.641 1.00 37.75 158 LYS A C 1
ATOM 1243 O O . LYS A 1 158 ? -42.593 -60.744 39.860 1.00 37.75 158 LYS A O 1
#

Secondary structure (DSSP, 8-state):
-PPPHHHHHHHHHHHHHHHHHGGGSTTHHHHHHHHHHHHT-HHHHTT--HHHHHHHHHHHHHH-TT-HHHHHHHHHHHHHHHHHHHSTTTTS-TTSPPPPHHHHTTGGGG-PPP----HHHHHHHHHHHHHHHHHHT-SS----PPPP----------